P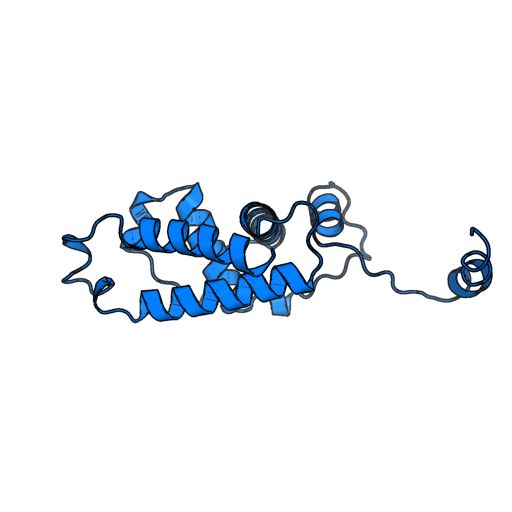rotein AF-A0A8B7E9U6-F1 (afdb_monomer)

Structure (mmCIF, N/CA/C/O backbone):
data_AF-A0A8B7E9U6-F1
#
_entry.id   AF-A0A8B7E9U6-F1
#
loop_
_atom_site.group_PDB
_atom_site.id
_atom_site.type_symbol
_atom_site.label_atom_id
_atom_site.label_alt_id
_atom_site.label_comp_id
_atom_site.label_asym_id
_atom_site.label_entity_id
_atom_site.label_seq_id
_atom_site.pdbx_PDB_ins_code
_atom_site.Cartn_x
_atom_site.Cartn_y
_atom_site.Cartn_z
_atom_site.occupancy
_atom_site.B_iso_or_equiv
_atom_site.auth_seq_id
_atom_site.auth_comp_id
_atom_site.auth_asym_id
_atom_site.auth_atom_id
_atom_site.pdbx_PDB_model_num
ATOM 1 N N . GLY A 1 1 ? 25.533 -24.083 -22.164 1.00 34.91 1 GLY A N 1
ATOM 2 C CA . GLY A 1 1 ? 25.028 -24.091 -23.546 1.00 34.91 1 GLY A CA 1
ATOM 3 C C . GLY A 1 1 ? 24.604 -22.688 -23.896 1.00 34.91 1 GLY A C 1
ATOM 4 O O . GLY A 1 1 ? 23.561 -22.260 -23.434 1.00 34.91 1 GLY A O 1
ATOM 5 N N . LEU A 1 2 ? 25.461 -21.957 -24.606 1.00 39.47 2 LEU A N 1
ATOM 6 C CA . LEU A 1 2 ? 25.256 -20.575 -25.045 1.00 39.47 2 LEU A CA 1
ATOM 7 C C . LEU A 1 2 ? 25.182 -20.596 -26.575 1.00 39.47 2 LEU A C 1
ATOM 9 O O . LEU A 1 2 ? 26.208 -20.478 -27.233 1.00 39.47 2 LEU A O 1
ATOM 13 N N . CYS A 1 3 ? 24.005 -20.844 -27.142 1.00 39.38 3 CYS A N 1
ATOM 14 C CA . CYS A 1 3 ? 23.744 -20.634 -28.568 1.00 39.38 3 CYS A CA 1
ATOM 15 C C . CYS A 1 3 ? 22.239 -20.771 -28.810 1.00 39.38 3 CYS A C 1
ATOM 17 O O . CYS A 1 3 ? 21.772 -21.886 -28.964 1.00 39.38 3 CYS A O 1
ATOM 19 N N . GLU A 1 4 ? 21.497 -19.657 -28.752 1.00 36.84 4 GLU A N 1
ATOM 20 C CA . GLU A 1 4 ? 20.192 -19.501 -29.439 1.00 36.84 4 GLU A CA 1
ATOM 21 C C . GLU A 1 4 ? 19.598 -18.078 -29.316 1.00 36.84 4 GLU A C 1
ATOM 23 O O . GLU A 1 4 ? 18.763 -17.693 -30.124 1.00 36.84 4 GLU A O 1
ATOM 28 N N . SER A 1 5 ? 20.069 -17.228 -28.392 1.00 44.69 5 SER A N 1
ATOM 29 C CA . SER A 1 5 ? 19.441 -15.906 -28.151 1.00 44.69 5 SER A CA 1
ATOM 30 C C . SER A 1 5 ? 19.902 -14.752 -29.077 1.00 44.69 5 SER A C 1
ATOM 32 O O . SER A 1 5 ? 19.332 -13.665 -29.058 1.00 44.69 5 SER A O 1
ATOM 34 N N . GLN A 1 6 ? 20.925 -14.937 -29.922 1.00 43.75 6 GLN A N 1
ATOM 35 C CA . GLN A 1 6 ? 21.556 -13.810 -30.643 1.00 43.75 6 GLN A CA 1
ATOM 36 C C . GLN A 1 6 ? 20.939 -13.431 -32.003 1.00 43.75 6 GLN A C 1
ATOM 38 O O . GLN A 1 6 ? 21.300 -12.386 -32.535 1.00 43.75 6 GLN A O 1
ATOM 43 N N . CYS A 1 7 ? 20.004 -14.204 -32.571 1.00 45.28 7 CYS A N 1
ATOM 44 C CA . CYS A 1 7 ? 19.454 -13.901 -33.908 1.00 45.28 7 CYS A CA 1
ATOM 45 C C . CYS A 1 7 ? 18.165 -13.059 -33.919 1.00 45.28 7 CYS A C 1
ATOM 47 O O . CYS A 1 7 ? 17.864 -12.440 -34.936 1.00 45.28 7 CYS A O 1
ATOM 49 N N . LEU A 1 8 ? 17.410 -12.981 -32.817 1.00 51.44 8 LEU A N 1
ATOM 50 C CA . LEU A 1 8 ? 16.160 -12.201 -32.772 1.00 51.44 8 LEU A CA 1
ATOM 51 C C . LEU A 1 8 ? 16.385 -10.680 -32.660 1.00 51.44 8 LEU A C 1
ATOM 53 O O . LEU A 1 8 ? 15.489 -9.904 -32.979 1.00 51.44 8 LEU A O 1
ATOM 57 N N . SER A 1 9 ? 17.575 -10.240 -32.241 1.00 62.50 9 SER A N 1
ATOM 58 C CA . SER A 1 9 ? 17.849 -8.845 -31.870 1.00 62.50 9 SER A CA 1
ATOM 59 C C . SER A 1 9 ? 17.992 -7.888 -33.057 1.00 62.50 9 SER A C 1
ATOM 61 O O . SER A 1 9 ? 17.586 -6.736 -32.962 1.00 62.50 9 SER A O 1
ATOM 63 N N . VAL A 1 10 ? 18.540 -8.330 -34.191 1.00 62.75 10 VAL A N 1
ATOM 64 C CA . VAL A 1 10 ? 18.891 -7.405 -35.283 1.00 62.75 10 VAL A CA 1
ATOM 65 C C . VAL A 1 10 ? 17.653 -6.930 -36.047 1.00 62.75 10 VAL A C 1
ATOM 67 O O . VAL A 1 10 ? 17.533 -5.742 -36.317 1.00 62.75 10 VAL A O 1
ATOM 70 N N . VAL A 1 11 ? 16.708 -7.826 -36.350 1.00 64.56 11 VAL A N 1
ATOM 71 C CA . VAL A 1 11 ? 15.467 -7.476 -37.072 1.00 64.56 11 VAL A CA 1
ATOM 72 C C . VAL A 1 11 ? 14.451 -6.804 -36.144 1.00 64.56 11 VAL A C 1
ATOM 74 O O . VAL A 1 11 ? 13.798 -5.845 -36.549 1.00 64.56 11 VAL A O 1
ATOM 77 N N . ALA A 1 12 ? 14.350 -7.247 -34.885 1.00 63.34 12 ALA A N 1
ATOM 78 C CA . ALA A 1 12 ? 13.453 -6.636 -33.902 1.00 63.34 12 ALA A CA 1
ATOM 79 C C . ALA A 1 12 ? 13.818 -5.172 -33.601 1.00 63.34 12 ALA A C 1
ATOM 81 O O . ALA A 1 12 ? 12.925 -4.355 -33.397 1.00 63.34 12 ALA A O 1
ATOM 82 N N . ASN A 1 13 ? 15.108 -4.824 -33.651 1.00 66.38 13 ASN A N 1
ATOM 83 C CA . ASN A 1 13 ? 15.583 -3.451 -33.456 1.00 66.38 13 ASN A CA 1
ATOM 84 C C . ASN A 1 13 ? 15.366 -2.537 -34.680 1.00 66.38 13 ASN A C 1
ATOM 86 O O . ASN A 1 13 ? 15.590 -1.333 -34.574 1.00 66.38 13 ASN A O 1
ATOM 90 N N . MET A 1 14 ? 14.949 -3.074 -35.837 1.00 78.12 14 MET A N 1
ATOM 91 C CA . MET A 1 14 ? 14.611 -2.278 -37.032 1.00 78.12 14 MET A CA 1
ATOM 92 C C . MET A 1 14 ? 13.132 -1.880 -37.098 1.00 78.12 14 MET A C 1
ATOM 94 O O . MET A 1 14 ? 12.762 -1.030 -37.907 1.00 78.12 14 MET A O 1
ATOM 98 N N . LEU A 1 15 ? 12.278 -2.500 -36.282 1.00 80.81 15 LEU A N 1
ATOM 99 C CA . LEU A 1 15 ? 10.846 -2.222 -36.230 1.00 80.81 15 LEU A CA 1
ATOM 100 C C . LEU A 1 15 ? 10.522 -1.381 -34.988 1.00 80.81 15 LEU A C 1
ATOM 102 O O . LEU A 1 15 ? 11.199 -1.523 -33.969 1.00 80.81 15 LEU A O 1
ATOM 106 N N . PRO A 1 16 ? 9.472 -0.538 -35.021 1.00 78.12 16 PRO A N 1
ATOM 107 C CA . PRO A 1 16 ? 8.951 0.079 -33.809 1.00 78.12 16 PRO A CA 1
ATOM 108 C C . PRO A 1 16 ? 8.607 -1.013 -32.792 1.00 78.12 16 PRO A C 1
ATOM 110 O O . PRO A 1 16 ? 7.743 -1.854 -33.044 1.00 78.12 16 PRO A O 1
ATOM 113 N N . CYS A 1 17 ? 9.298 -1.016 -31.656 1.00 71.31 17 CYS A N 1
ATOM 114 C CA . CYS A 1 17 ? 9.115 -2.002 -30.603 1.00 71.31 17 CYS A CA 1
ATOM 115 C C . CYS A 1 17 ? 8.708 -1.316 -29.296 1.00 71.31 17 CYS A C 1
ATOM 117 O O . CYS A 1 17 ? 9.088 -0.178 -29.016 1.00 71.31 17 CYS A O 1
ATOM 119 N N . VAL A 1 18 ? 7.899 -2.015 -28.503 1.00 76.25 18 VAL A N 1
ATOM 120 C CA . VAL A 1 18 ? 7.541 -1.600 -27.146 1.00 76.25 18 VAL A CA 1
ATOM 121 C C . VAL A 1 18 ? 8.274 -2.526 -26.191 1.00 76.25 18 VAL A C 1
ATOM 123 O O . VAL A 1 18 ? 8.077 -3.740 -26.233 1.00 76.25 18 VAL A O 1
ATOM 126 N N . THR A 1 19 ? 9.125 -1.961 -25.341 1.00 77.06 19 THR A N 1
ATOM 127 C CA . THR A 1 19 ? 9.827 -2.699 -24.291 1.00 77.06 19 THR A CA 1
ATOM 128 C C . THR A 1 19 ? 9.082 -2.545 -22.969 1.00 77.06 19 THR A C 1
ATOM 130 O O . THR A 1 19 ? 8.746 -1.442 -22.541 1.00 77.06 19 THR A O 1
ATOM 133 N N . CYS A 1 20 ? 8.794 -3.668 -22.312 1.00 83.31 20 CYS A N 1
ATOM 134 C CA . CYS A 1 20 ? 8.281 -3.656 -20.946 1.00 83.31 20 CYS A CA 1
ATOM 135 C C . CYS A 1 20 ? 9.452 -3.529 -19.969 1.00 83.31 20 CYS A C 1
ATOM 137 O O . CYS A 1 20 ? 10.473 -4.190 -20.144 1.00 83.31 20 CYS A O 1
ATOM 139 N N . ILE A 1 21 ? 9.279 -2.716 -18.931 1.00 86.56 21 ILE A N 1
ATOM 140 C CA . ILE A 1 21 ? 10.280 -2.491 -17.882 1.00 86.56 21 ILE A CA 1
ATOM 141 C C . ILE A 1 21 ? 9.720 -2.870 -16.512 1.00 86.56 21 ILE A C 1
ATOM 143 O O . ILE A 1 21 ? 8.497 -2.911 -16.330 1.00 86.56 21 ILE A O 1
ATOM 147 N N . SER A 1 22 ? 10.599 -3.194 -15.564 1.00 89.75 22 SER A N 1
ATOM 148 C CA . SER A 1 22 ? 10.194 -3.631 -14.226 1.00 89.75 22 SER A CA 1
ATOM 149 C C . SER A 1 22 ? 9.623 -2.468 -13.393 1.00 89.75 22 SER A C 1
ATOM 151 O O . SER A 1 22 ? 9.860 -1.296 -13.702 1.00 89.75 22 SER A O 1
ATOM 153 N N . PRO A 1 23 ? 8.875 -2.756 -12.315 1.00 90.38 23 PRO A N 1
ATOM 154 C CA . PRO A 1 23 ? 8.484 -1.750 -11.329 1.00 90.38 23 PRO A CA 1
ATOM 155 C C . PRO A 1 23 ? 9.659 -0.937 -10.766 1.00 90.38 23 PRO A C 1
ATOM 157 O O . PRO A 1 23 ? 9.530 0.278 -10.605 1.00 90.38 23 PRO A O 1
ATOM 160 N N . ASN A 1 24 ? 10.796 -1.588 -10.497 1.00 90.31 24 ASN A N 1
ATOM 161 C CA . ASN A 1 24 ? 12.005 -0.937 -9.989 1.00 90.31 24 ASN A CA 1
ATOM 162 C C . ASN A 1 24 ? 12.601 0.027 -11.021 1.00 90.31 24 ASN A C 1
ATOM 164 O O . ASN A 1 24 ? 12.920 1.166 -10.679 1.00 90.31 24 ASN A O 1
ATOM 168 N N . ASP A 1 25 ? 12.667 -0.385 -12.289 1.00 89.38 25 ASP A N 1
ATOM 169 C CA . ASP A 1 25 ? 13.137 0.477 -13.379 1.00 89.38 25 ASP A CA 1
ATOM 170 C C . ASP A 1 25 ? 12.230 1.700 -13.542 1.00 89.38 25 ASP A C 1
ATOM 172 O O . ASP A 1 25 ? 12.714 2.826 -13.654 1.00 89.38 25 ASP A O 1
ATOM 176 N N . VAL A 1 26 ? 10.903 1.509 -13.496 1.00 88.81 26 VAL A N 1
ATOM 177 C CA . VAL A 1 26 ? 9.944 2.625 -13.543 1.00 88.81 26 VAL A CA 1
ATOM 178 C C . VAL A 1 26 ? 10.155 3.574 -12.370 1.00 88.81 26 VAL A C 1
ATOM 180 O O . VAL A 1 26 ? 10.168 4.786 -12.577 1.00 88.81 26 VAL A O 1
ATOM 183 N N . LEU A 1 27 ? 10.337 3.061 -11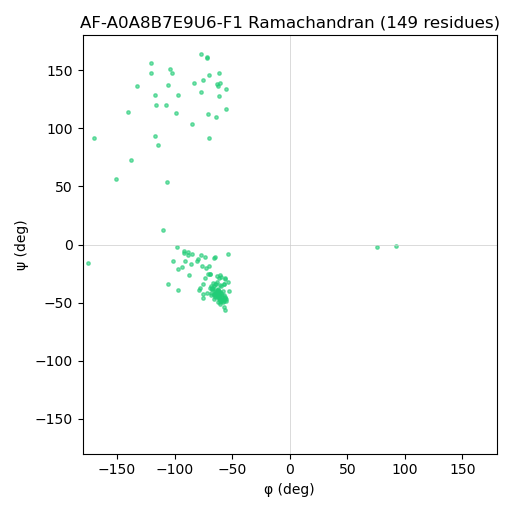.149 1.00 89.19 27 LEU A N 1
ATOM 184 C CA . LEU A 1 27 ? 10.602 3.911 -9.989 1.00 89.19 27 LEU A CA 1
ATOM 185 C C . LEU A 1 27 ? 11.900 4.712 -10.170 1.00 89.19 27 LEU A C 1
ATOM 187 O O . LEU A 1 27 ? 11.899 5.915 -9.908 1.00 89.19 27 LEU A O 1
ATOM 191 N N . GLY A 1 28 ? 12.966 4.079 -10.666 1.00 88.31 28 GLY A N 1
ATOM 192 C CA . GLY A 1 28 ? 14.231 4.748 -10.973 1.00 88.31 28 GLY A CA 1
ATOM 193 C C . GLY A 1 28 ? 14.065 5.874 -11.996 1.00 88.31 28 GLY A C 1
ATOM 194 O O . GLY A 1 28 ? 14.558 6.979 -11.782 1.00 88.31 28 GLY A O 1
ATOM 195 N N . LEU A 1 29 ? 13.294 5.639 -13.063 1.00 87.44 29 LEU A N 1
ATOM 196 C CA . LEU A 1 29 ? 12.991 6.653 -14.081 1.00 87.44 29 LEU A CA 1
ATOM 197 C C . LEU A 1 29 ? 12.122 7.799 -13.541 1.00 87.44 29 LEU A C 1
ATOM 199 O O . LEU A 1 29 ? 12.336 8.945 -13.915 1.00 87.44 29 LEU A O 1
ATOM 203 N N . LEU A 1 30 ? 11.163 7.514 -12.653 1.00 84.81 30 LEU A N 1
ATOM 204 C CA . LEU A 1 30 ? 10.322 8.534 -12.011 1.00 84.81 30 LEU A CA 1
ATOM 205 C C . LEU A 1 30 ? 11.085 9.391 -10.991 1.00 84.81 30 LEU A C 1
ATOM 207 O O . LEU A 1 30 ? 10.657 10.505 -10.689 1.00 84.81 30 LEU A O 1
ATOM 211 N N . GLN A 1 31 ? 12.163 8.856 -10.416 1.00 85.12 31 GLN A N 1
ATOM 212 C CA . GLN A 1 31 ? 13.050 9.569 -9.494 1.00 85.12 31 GLN A CA 1
ATOM 213 C C . GLN A 1 31 ? 14.164 10.327 -10.227 1.00 85.12 31 GLN A C 1
ATOM 215 O O . GLN A 1 31 ? 14.659 11.333 -9.716 1.00 85.12 31 GLN A O 1
ATOM 220 N N . GLY A 1 32 ? 14.545 9.869 -11.423 1.00 77.75 32 GLY A N 1
ATOM 221 C CA . GLY A 1 32 ? 15.397 10.612 -12.342 1.00 77.75 32 GLY A CA 1
ATOM 222 C C . GLY A 1 32 ? 14.714 11.904 -12.795 1.00 77.75 32 GLY A C 1
ATOM 223 O O . GLY A 1 32 ? 13.520 11.927 -13.077 1.00 77.75 32 GLY A O 1
ATOM 224 N N . GLN A 1 33 ? 15.466 13.006 -12.869 1.00 57.97 33 GLN A N 1
ATOM 225 C CA . GLN A 1 33 ? 14.921 14.310 -13.285 1.00 57.97 33 GLN A CA 1
ATOM 226 C C . GLN A 1 33 ? 14.451 14.342 -14.751 1.00 57.97 33 GLN A C 1
ATOM 228 O O . GLN A 1 33 ? 13.749 15.271 -15.144 1.00 57.97 33 GLN A O 1
ATOM 233 N N . GLU A 1 34 ? 14.780 13.322 -15.542 1.00 56.78 34 GLU A N 1
ATOM 234 C CA . GLU A 1 34 ? 14.311 13.152 -16.912 1.00 56.78 34 GLU A CA 1
ATOM 235 C C . GLU A 1 34 ? 13.478 11.877 -17.003 1.00 56.78 34 GLU A C 1
ATOM 237 O O . GLU A 1 34 ? 14.007 10.790 -17.216 1.00 56.78 34 GLU A O 1
ATOM 242 N N . ILE A 1 35 ? 12.159 12.007 -16.849 1.00 57.91 35 ILE A N 1
ATOM 243 C CA . ILE A 1 35 ? 11.234 10.953 -17.262 1.00 57.91 35 ILE A CA 1
ATOM 244 C C . ILE A 1 35 ? 11.260 10.977 -18.791 1.00 57.91 35 ILE A C 1
ATOM 246 O O . ILE A 1 35 ? 10.790 11.964 -19.371 1.00 57.91 35 ILE A O 1
ATOM 250 N N . PRO A 1 36 ? 11.784 9.946 -19.479 1.00 59.06 36 PRO A N 1
ATOM 251 C CA . PRO A 1 36 ? 11.670 9.898 -20.925 1.00 59.06 36 PRO A CA 1
ATOM 252 C C . PRO A 1 36 ? 10.185 10.011 -21.268 1.00 59.06 36 PRO A C 1
ATOM 254 O O . PRO A 1 36 ? 9.364 9.304 -20.679 1.00 59.06 36 PRO A O 1
ATOM 257 N N . SER A 1 37 ? 9.822 10.857 -22.235 1.00 57.00 37 SER A N 1
ATOM 258 C CA . SER A 1 37 ? 8.432 11.032 -22.708 1.00 57.00 37 SER A CA 1
ATOM 259 C C . SER A 1 37 ? 7.747 9.722 -23.141 1.00 57.00 37 SER A C 1
ATOM 261 O O . SER A 1 37 ? 6.550 9.694 -23.414 1.00 57.00 37 SER A O 1
ATOM 263 N N . MET A 1 38 ? 8.522 8.640 -23.201 1.00 57.47 38 MET A N 1
ATOM 264 C CA . MET A 1 38 ? 8.181 7.301 -23.637 1.00 57.47 38 MET A CA 1
ATOM 265 C C . MET A 1 38 ? 7.852 6.324 -22.492 1.00 57.47 38 MET A C 1
ATOM 267 O O . MET A 1 38 ? 7.496 5.183 -22.774 1.00 57.47 38 MET A O 1
ATOM 271 N N . VAL A 1 39 ? 7.941 6.722 -21.215 1.00 63.41 39 VAL A N 1
ATOM 272 C CA . VAL A 1 39 ? 7.507 5.861 -20.097 1.00 63.41 39 VAL A CA 1
ATOM 273 C C . VAL A 1 39 ? 6.007 6.027 -19.880 1.00 63.41 39 VAL A C 1
ATOM 275 O O . VAL A 1 39 ? 5.538 7.012 -19.307 1.00 63.41 39 VAL A O 1
ATOM 278 N N . TRP A 1 40 ? 5.243 5.036 -20.332 1.00 65.44 40 TRP A N 1
ATOM 279 C CA . TRP A 1 40 ? 3.794 4.995 -20.162 1.00 65.44 40 TRP A CA 1
ATOM 280 C C . TRP A 1 40 ? 3.447 4.091 -18.983 1.00 65.44 40 TRP A C 1
ATOM 282 O O . TRP A 1 40 ? 3.658 2.882 -19.027 1.00 65.44 40 TRP A O 1
ATOM 292 N N . PHE A 1 41 ? 2.905 4.690 -17.927 1.00 73.50 41 PHE A N 1
ATOM 293 C CA . PHE A 1 41 ? 2.278 3.961 -16.830 1.00 73.50 41 PHE A CA 1
ATOM 294 C C . PHE A 1 41 ? 0.753 4.029 -16.966 1.00 73.50 41 PHE A C 1
ATOM 296 O O . PHE A 1 41 ? 0.210 5.042 -17.421 1.00 73.50 41 PHE A O 1
ATOM 303 N N . ASP A 1 42 ? 0.058 2.977 -16.535 1.00 82.31 42 ASP A N 1
ATOM 304 C CA . ASP A 1 42 ? -1.403 2.944 -16.519 1.00 82.31 42 ASP A CA 1
ATOM 305 C C . ASP A 1 42 ? -1.963 3.888 -15.439 1.00 82.31 42 ASP A C 1
ATOM 307 O O . ASP A 1 42 ? -2.135 3.544 -14.267 1.00 82.31 42 ASP A O 1
ATOM 311 N N . LYS A 1 43 ? -2.244 5.130 -15.842 1.00 82.50 43 LYS A N 1
ATOM 312 C CA . LYS A 1 43 ? -2.798 6.163 -14.957 1.00 82.50 43 LYS A CA 1
ATOM 313 C C . LYS A 1 43 ? -4.159 5.777 -14.380 1.00 82.50 43 LYS A C 1
ATOM 315 O O . LYS A 1 43 ? -4.504 6.279 -13.313 1.00 82.50 43 LYS A O 1
ATOM 320 N N . GLU A 1 44 ? -4.926 4.932 -15.062 1.00 85.50 44 GLU A N 1
ATOM 321 C CA . GLU A 1 44 ? -6.234 4.497 -14.579 1.00 85.50 44 GLU A CA 1
ATOM 322 C C . GLU A 1 44 ? -6.079 3.419 -13.508 1.00 85.50 44 GLU A C 1
ATOM 324 O O . GLU A 1 44 ? -6.749 3.495 -12.479 1.00 85.50 44 GLU A O 1
ATOM 329 N N . GLU A 1 45 ? -5.122 2.499 -13.667 1.00 85.94 45 GLU A N 1
ATOM 330 C CA . GLU A 1 45 ? -4.750 1.545 -12.614 1.00 85.94 45 GLU A CA 1
ATOM 331 C C . GLU A 1 45 ? -4.329 2.269 -11.326 1.00 85.94 45 GLU A C 1
ATOM 333 O O . GLU A 1 45 ? -4.795 1.924 -10.240 1.00 85.94 45 GLU A O 1
ATOM 338 N N . HIS A 1 46 ? -3.532 3.340 -11.438 1.00 87.06 46 HIS A N 1
ATOM 339 C CA . HIS A 1 46 ? -3.110 4.142 -10.282 1.00 87.06 46 HIS A CA 1
ATOM 340 C C . HIS A 1 46 ? -4.271 4.793 -9.517 1.00 87.06 46 HIS A C 1
ATOM 342 O O . HIS A 1 46 ? -4.205 4.952 -8.294 1.00 87.06 46 HIS A O 1
ATOM 348 N N . LYS A 1 47 ? -5.326 5.196 -10.229 1.00 87.56 47 LYS A N 1
ATOM 349 C CA . LYS A 1 47 ? -6.499 5.852 -9.638 1.00 87.56 47 LYS A CA 1
ATOM 350 C C . LYS A 1 47 ? -7.458 4.864 -8.980 1.00 87.56 47 LYS A C 1
ATOM 352 O O . LYS A 1 47 ? -8.351 5.301 -8.254 1.00 87.56 47 LYS A O 1
ATOM 357 N N . LYS A 1 48 ? -7.306 3.555 -9.211 1.00 91.69 48 LYS A N 1
ATOM 358 C CA . LYS A 1 48 ? -8.194 2.551 -8.617 1.00 91.69 48 LYS A CA 1
ATOM 359 C C . LYS A 1 48 ? -8.134 2.608 -7.097 1.00 91.69 48 LYS A C 1
ATOM 361 O O . LYS A 1 48 ? -7.063 2.685 -6.489 1.00 91.69 48 LYS A O 1
ATOM 366 N N . SER A 1 49 ? -9.305 2.468 -6.482 1.00 93.44 49 SER A N 1
ATOM 367 C CA . SER A 1 49 ? -9.441 2.401 -5.027 1.00 93.44 49 SER A CA 1
ATOM 368 C C . SER A 1 49 ? -8.622 1.268 -4.420 1.00 93.44 49 SER A C 1
ATOM 370 O O . SER A 1 49 ? -8.054 1.444 -3.349 1.00 93.44 49 SER A O 1
ATOM 372 N N . THR A 1 50 ? -8.489 0.146 -5.133 1.00 94.12 50 THR A N 1
ATOM 373 C CA . THR A 1 50 ? -7.674 -1.002 -4.723 1.00 94.12 50 THR A CA 1
ATOM 374 C C . THR A 1 50 ? -6.228 -0.601 -4.434 1.00 94.12 50 THR A C 1
ATOM 376 O O . THR A 1 50 ? -5.699 -0.929 -3.377 1.00 94.12 50 THR A O 1
ATOM 379 N N . MET A 1 51 ? -5.597 0.154 -5.338 1.00 92.62 51 MET A N 1
ATOM 380 C CA . MET A 1 51 ? -4.215 0.605 -5.170 1.00 92.62 51 MET A CA 1
ATOM 381 C C . MET A 1 51 ? -4.116 1.741 -4.147 1.00 92.62 51 MET A C 1
ATOM 383 O O . MET A 1 51 ? -3.264 1.706 -3.258 1.00 92.62 51 MET A O 1
ATOM 387 N N . GLN A 1 52 ? -5.003 2.736 -4.242 1.00 94.88 52 GLN A N 1
ATOM 388 C CA . GLN A 1 52 ? -4.973 3.918 -3.376 1.00 94.88 52 GLN A CA 1
ATOM 389 C C . GLN A 1 52 ? -5.239 3.584 -1.907 1.00 94.88 52 GLN A C 1
ATOM 391 O O . GLN A 1 52 ? -4.546 4.119 -1.044 1.00 94.88 52 GLN A O 1
ATOM 396 N N . ARG A 1 53 ? -6.181 2.679 -1.610 1.00 96.00 53 ARG A N 1
ATOM 397 C CA . ARG A 1 53 ? -6.451 2.214 -0.243 1.00 96.00 53 ARG A CA 1
ATOM 398 C C . ARG A 1 53 ? -5.185 1.635 0.381 1.00 96.00 53 ARG A C 1
ATOM 400 O O . ARG A 1 53 ? -4.764 2.100 1.437 1.00 96.00 53 ARG A O 1
ATOM 407 N N . VAL A 1 54 ? -4.555 0.672 -0.293 1.00 96.25 54 VAL A N 1
ATOM 408 C CA . VAL A 1 54 ? -3.334 0.010 0.198 1.00 96.25 54 VAL A CA 1
ATOM 409 C C . VAL A 1 54 ? -2.221 1.027 0.427 1.00 96.25 54 VAL A C 1
ATOM 411 O O . VAL A 1 54 ? -1.639 1.063 1.509 1.00 96.25 54 VAL A O 1
ATOM 414 N N . CYS A 1 55 ? -1.974 1.912 -0.543 1.00 95.81 55 CYS A N 1
ATOM 415 C CA . CYS A 1 55 ? -0.927 2.923 -0.410 1.00 95.81 55 CYS A CA 1
ATOM 416 C C . CYS A 1 55 ? -1.189 3.880 0.764 1.00 95.81 55 CYS A C 1
ATOM 418 O O . CYS A 1 55 ? -0.252 4.218 1.478 1.00 95.81 55 CYS A O 1
ATOM 420 N N . GLN A 1 56 ? -2.437 4.309 0.992 1.00 95.44 56 GLN A N 1
ATOM 421 C CA . GLN A 1 56 ? -2.780 5.231 2.085 1.00 95.44 56 GLN A CA 1
ATOM 422 C C . GLN A 1 56 ? -2.619 4.594 3.459 1.00 95.44 56 GLN A C 1
ATOM 424 O O . GLN A 1 56 ? -2.038 5.212 4.351 1.00 95.44 56 GLN A O 1
ATOM 429 N N . TYR A 1 57 ? -3.068 3.349 3.619 1.00 96.06 57 TYR A N 1
ATOM 430 C CA . TYR A 1 57 ? -2.865 2.614 4.864 1.00 96.06 57 TYR A CA 1
ATOM 431 C C . TYR A 1 57 ? -1.378 2.414 5.167 1.00 96.06 57 TYR A C 1
ATOM 433 O O . TYR A 1 57 ? -0.946 2.712 6.277 1.00 96.06 57 TYR A O 1
ATOM 441 N N . LEU A 1 58 ? -0.583 1.987 4.182 1.00 96.25 58 LEU A N 1
ATOM 442 C CA . LEU A 1 58 ? 0.856 1.782 4.366 1.00 96.25 58 LEU A CA 1
ATOM 443 C C . LEU A 1 58 ? 1.614 3.101 4.592 1.00 96.25 58 LEU A C 1
ATOM 445 O O . LEU A 1 58 ? 2.502 3.158 5.437 1.00 96.25 58 LEU A O 1
ATOM 449 N N . GLN A 1 59 ? 1.230 4.191 3.919 1.00 95.12 59 GLN A N 1
ATOM 450 C CA . GLN A 1 59 ? 1.825 5.510 4.161 1.00 95.12 59 GLN A CA 1
ATOM 451 C C . GLN A 1 59 ? 1.560 6.002 5.588 1.00 95.12 59 GLN A C 1
ATOM 453 O O . GLN A 1 59 ? 2.448 6.567 6.231 1.00 95.12 59 GLN A O 1
ATOM 458 N N . LEU A 1 60 ? 0.332 5.831 6.083 1.00 94.44 60 LEU A N 1
ATOM 459 C CA . LEU A 1 60 ? -0.019 6.208 7.450 1.00 94.44 60 LEU A CA 1
ATOM 460 C C . LEU A 1 60 ? 0.683 5.319 8.472 1.00 94.44 60 LEU A C 1
ATOM 462 O O . LEU A 1 60 ? 1.139 5.838 9.486 1.00 94.44 60 LEU A O 1
ATOM 466 N N . TYR A 1 61 ? 0.817 4.025 8.184 1.00 95.25 61 TYR A N 1
ATOM 467 C CA . TYR A 1 61 ? 1.585 3.095 9.006 1.00 95.25 61 TYR A CA 1
ATOM 468 C C . TYR A 1 61 ? 3.051 3.541 9.144 1.00 95.25 61 TYR A C 1
ATOM 470 O O . TYR A 1 61 ? 3.580 3.537 10.248 1.00 95.25 61 TYR A O 1
ATOM 478 N N . ASP A 1 62 ? 3.665 4.041 8.067 1.00 92.19 62 ASP A N 1
ATOM 479 C CA . ASP A 1 62 ? 5.033 4.579 8.091 1.00 92.19 62 ASP A CA 1
ATOM 480 C C . ASP A 1 62 ? 5.173 5.932 8.807 1.00 92.19 62 ASP A C 1
ATOM 482 O O . ASP A 1 62 ? 6.167 6.194 9.482 1.00 92.19 62 ASP A O 1
ATOM 486 N N . THR A 1 63 ? 4.225 6.848 8.590 1.00 92.38 63 THR A N 1
ATOM 487 C CA . THR A 1 63 ? 4.426 8.273 8.923 1.00 92.38 63 THR A CA 1
ATOM 488 C C . THR A 1 63 ? 3.669 8.736 10.159 1.00 92.38 63 THR A C 1
ATOM 490 O O . THR A 1 63 ? 4.123 9.646 10.853 1.00 92.38 63 THR A O 1
ATOM 493 N N . LYS A 1 64 ? 2.475 8.187 10.402 1.00 90.44 64 LYS A N 1
ATOM 494 C CA . LYS A 1 64 ? 1.505 8.687 11.388 1.00 90.44 64 LYS A CA 1
ATOM 495 C C . LYS A 1 64 ? 0.644 7.551 11.934 1.00 90.44 64 LYS A C 1
ATOM 497 O O . LYS A 1 64 ? -0.585 7.613 11.887 1.00 90.44 64 LYS A O 1
ATOM 502 N N . GLU A 1 65 ? 1.293 6.537 12.492 1.00 87.62 65 GLU A N 1
ATOM 503 C CA . GLU A 1 65 ? 0.639 5.325 12.994 1.00 87.62 65 GLU A CA 1
ATOM 504 C C . GLU A 1 65 ? -0.497 5.623 14.000 1.00 87.62 65 GLU A C 1
ATOM 506 O O . GLU A 1 65 ? -1.535 4.964 14.011 1.00 87.62 65 GLU A O 1
ATOM 511 N N . SER A 1 6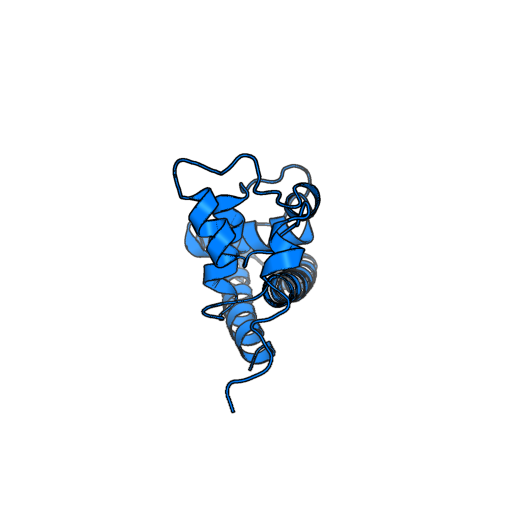6 ? -0.376 6.693 14.793 1.00 86.12 66 SER A N 1
ATOM 512 C CA . SER A 1 66 ? -1.414 7.115 15.744 1.00 86.12 66 SER A CA 1
ATOM 513 C C . SER A 1 66 ? -2.759 7.477 15.094 1.00 86.12 66 SER A C 1
ATOM 515 O O . SER A 1 66 ? -3.803 7.285 15.722 1.00 86.12 66 SER A O 1
ATOM 517 N N . LEU A 1 67 ? -2.757 7.959 13.844 1.00 89.94 67 LEU A N 1
ATOM 518 C CA . LEU A 1 67 ? -3.969 8.289 13.082 1.00 89.94 67 LEU A CA 1
ATOM 519 C C . LEU A 1 67 ? -4.623 7.056 12.452 1.00 89.94 67 LEU A C 1
ATOM 521 O O . LEU A 1 67 ? -5.776 7.112 12.027 1.00 89.94 67 LEU A O 1
ATOM 525 N N . LEU A 1 68 ? -3.907 5.934 12.399 1.00 91.38 68 LEU A N 1
ATOM 526 C CA . LEU A 1 68 ? -4.338 4.740 11.688 1.00 91.38 68 LEU A CA 1
ATOM 527 C C . LEU A 1 68 ? -5.600 4.122 12.308 1.00 91.38 68 LEU A C 1
ATOM 529 O O . LEU A 1 68 ? -6.468 3.644 11.584 1.00 91.38 68 LEU A O 1
ATOM 533 N N . ASN A 1 69 ? -5.760 4.202 13.635 1.00 87.06 69 ASN A N 1
ATOM 534 C CA . ASN A 1 69 ? -6.938 3.672 14.334 1.00 87.06 69 ASN A CA 1
ATOM 535 C C . ASN A 1 69 ? -8.250 4.312 13.852 1.00 87.06 69 ASN A C 1
ATOM 537 O O . ASN A 1 69 ? -9.240 3.610 13.635 1.00 87.06 69 ASN A O 1
ATOM 541 N N . THR A 1 70 ? -8.260 5.629 13.639 1.00 88.25 70 THR A N 1
ATOM 542 C CA . THR A 1 70 ? -9.453 6.377 13.211 1.00 88.25 70 THR A CA 1
ATOM 543 C C . THR A 1 70 ? -9.576 6.503 11.695 1.00 88.25 70 THR A C 1
ATOM 545 O O . THR A 1 70 ? -10.602 6.967 11.206 1.00 88.25 70 THR A O 1
ATOM 548 N N . PHE A 1 71 ? -8.559 6.082 10.942 1.00 91.88 71 PHE A N 1
ATOM 549 C CA . PHE A 1 71 ? -8.549 6.181 9.490 1.00 91.88 71 PHE A CA 1
ATOM 550 C C . PHE A 1 71 ? -9.420 5.107 8.824 1.00 91.88 71 PHE A C 1
ATOM 552 O O . PHE A 1 71 ? -9.282 3.914 9.104 1.00 91.88 71 PHE A O 1
ATOM 559 N N . THR A 1 72 ? -10.264 5.536 7.890 1.00 91.81 72 THR A N 1
ATOM 560 C CA . THR A 1 72 ? -11.022 4.680 6.970 1.00 91.81 72 THR A CA 1
ATOM 561 C C . THR A 1 72 ? -10.866 5.260 5.573 1.00 91.81 72 THR A C 1
ATOM 563 O O . THR A 1 72 ? -10.944 6.482 5.407 1.00 91.81 72 THR A O 1
ATOM 566 N N . TYR A 1 73 ? -10.634 4.409 4.575 1.00 93.88 73 TYR A N 1
ATOM 567 C CA . TYR A 1 73 ? -10.404 4.880 3.217 1.00 93.88 73 TYR A CA 1
ATOM 568 C C . TYR A 1 73 ? -11.621 5.619 2.647 1.00 93.88 73 TYR A C 1
ATOM 570 O O . TYR A 1 73 ? -12.763 5.172 2.762 1.00 93.88 73 TYR A O 1
ATOM 578 N N . ASN A 1 74 ? -11.359 6.743 1.977 1.00 89.75 74 ASN A N 1
ATOM 57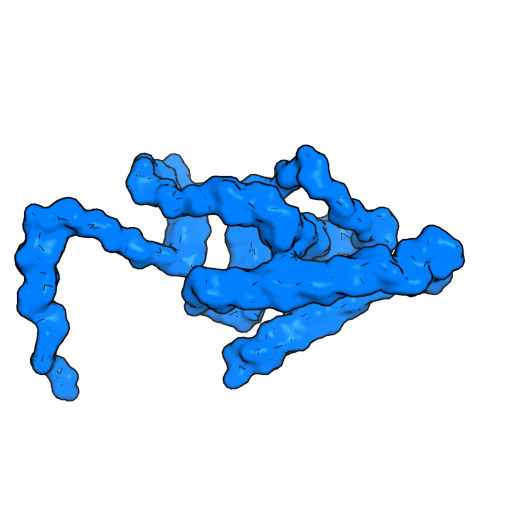9 C CA . ASN A 1 74 ? -12.364 7.513 1.257 1.00 89.75 74 ASN A CA 1
ATOM 580 C C . ASN A 1 74 ? -12.031 7.522 -0.250 1.00 89.75 74 ASN A C 1
ATOM 582 O O . ASN A 1 74 ? -10.973 8.025 -0.632 1.00 89.75 74 ASN A O 1
ATOM 586 N N . PRO A 1 75 ? -12.925 7.016 -1.122 1.00 84.44 75 PRO A N 1
ATOM 587 C CA . PRO A 1 75 ? -12.658 6.880 -2.553 1.00 84.44 75 PRO A CA 1
ATOM 588 C C . PRO A 1 75 ? -12.674 8.201 -3.332 1.00 84.44 75 PRO A C 1
ATOM 590 O O . PRO A 1 75 ? -12.297 8.215 -4.499 1.00 84.44 75 PRO A O 1
ATOM 593 N N . THR A 1 76 ? -13.128 9.307 -2.735 1.00 75.31 76 THR A N 1
ATOM 594 C CA . THR A 1 76 ? -13.379 10.548 -3.486 1.00 75.31 76 THR A CA 1
ATOM 595 C C . THR A 1 76 ? -12.110 11.233 -3.991 1.00 75.31 76 THR A C 1
ATOM 597 O O . THR A 1 76 ? -12.193 11.952 -4.982 1.00 75.31 76 THR A O 1
ATOM 600 N N . HIS A 1 77 ? -10.953 11.031 -3.348 1.00 62.78 77 HIS A N 1
ATOM 601 C CA . HIS A 1 77 ? -9.709 11.715 -3.713 1.00 62.78 77 HIS A CA 1
ATOM 602 C C . HIS A 1 77 ? -8.500 10.763 -3.618 1.00 62.78 77 HIS A C 1
ATOM 604 O O . HIS A 1 77 ? -8.145 10.345 -2.510 1.00 62.78 77 HIS A O 1
ATOM 610 N N . PRO A 1 78 ? -7.833 10.417 -4.740 1.00 65.38 78 PRO A N 1
ATOM 611 C CA . PRO A 1 78 ? -6.543 9.736 -4.685 1.00 65.38 78 PRO A CA 1
ATOM 612 C C . PRO A 1 78 ? -5.522 10.676 -4.034 1.00 65.38 78 PRO A C 1
ATOM 614 O O . PRO A 1 78 ? -5.167 11.712 -4.590 1.00 65.38 78 PRO A O 1
ATOM 617 N N . ALA A 1 79 ? -5.098 10.340 -2.817 1.00 79.19 79 ALA A N 1
ATOM 618 C CA . ALA A 1 79 ? -4.250 11.208 -2.005 1.00 79.19 79 ALA A CA 1
ATOM 619 C C . ALA A 1 79 ? -2.750 11.051 -2.303 1.00 79.19 79 ALA A C 1
ATOM 621 O O . ALA A 1 79 ? -1.958 11.909 -1.915 1.00 79.19 79 ALA A O 1
ATOM 622 N N . ILE A 1 80 ? -2.346 9.961 -2.966 1.00 88.00 80 ILE A N 1
ATOM 623 C CA . ILE A 1 80 ? -0.937 9.594 -3.136 1.00 88.00 80 ILE A CA 1
ATOM 624 C C . ILE A 1 80 ? -0.575 9.617 -4.614 1.00 88.00 80 ILE A C 1
ATOM 626 O O . ILE A 1 80 ? -1.255 8.999 -5.430 1.00 88.00 80 ILE A O 1
ATOM 630 N N . ASN A 1 81 ? 0.512 10.323 -4.941 1.00 89.50 81 ASN A N 1
ATOM 631 C CA . ASN A 1 81 ? 1.060 10.372 -6.293 1.00 89.50 81 ASN A CA 1
ATOM 632 C C . ASN A 1 81 ? 1.728 9.041 -6.687 1.00 89.50 81 ASN A C 1
ATOM 634 O O . ASN A 1 81 ? 2.117 8.243 -5.836 1.00 89.50 81 ASN A O 1
ATOM 638 N N . LEU A 1 82 ? 1.903 8.822 -7.990 1.00 88.19 82 LEU A N 1
ATOM 639 C CA . LEU A 1 82 ? 2.427 7.566 -8.530 1.00 88.19 82 LEU A CA 1
ATOM 640 C C . LEU A 1 82 ? 3.797 7.175 -7.959 1.00 88.19 82 LEU A C 1
ATOM 642 O O . LEU A 1 82 ? 3.979 6.023 -7.568 1.00 88.19 82 LEU A O 1
ATOM 646 N N . THR A 1 83 ? 4.741 8.115 -7.889 1.00 89.94 83 THR A N 1
ATOM 647 C CA . THR A 1 83 ? 6.102 7.852 -7.398 1.00 89.94 83 THR A CA 1
ATOM 648 C C . THR A 1 83 ? 6.075 7.376 -5.949 1.00 89.94 83 THR A C 1
ATOM 650 O O . THR A 1 83 ? 6.704 6.376 -5.611 1.00 89.94 83 THR A O 1
ATOM 653 N N . SER A 1 84 ? 5.298 8.047 -5.096 1.00 92.31 84 SER A N 1
ATOM 654 C CA . SER A 1 84 ? 5.102 7.656 -3.702 1.00 92.31 84 SER A CA 1
ATOM 655 C C . SER A 1 84 ? 4.387 6.310 -3.586 1.00 92.31 84 SER A C 1
ATOM 657 O O . SER A 1 84 ? 4.818 5.475 -2.798 1.00 92.31 84 SER A O 1
ATOM 659 N N . SER A 1 85 ? 3.348 6.057 -4.390 1.00 93.38 85 SER A N 1
ATOM 660 C CA . SER A 1 85 ? 2.660 4.762 -4.403 1.00 93.38 85 SER A CA 1
ATOM 661 C C . SER A 1 85 ? 3.599 3.616 -4.772 1.00 93.38 85 SER A C 1
ATOM 663 O O . SER A 1 85 ? 3.635 2.619 -4.061 1.00 93.38 85 SER A O 1
ATOM 665 N N . LEU A 1 86 ? 4.381 3.749 -5.849 1.00 92.62 86 LEU A N 1
ATOM 666 C CA . LEU A 1 86 ? 5.330 2.709 -6.255 1.00 92.62 86 LEU A CA 1
ATOM 667 C C . LEU A 1 86 ? 6.418 2.497 -5.206 1.00 92.62 86 LEU A C 1
ATOM 669 O O . LEU A 1 86 ? 6.720 1.355 -4.885 1.00 92.62 86 LEU A O 1
ATOM 673 N N . ASN A 1 87 ? 6.953 3.571 -4.622 1.00 93.50 87 ASN A N 1
ATOM 674 C CA . ASN A 1 87 ? 7.948 3.461 -3.558 1.00 93.50 87 ASN A CA 1
ATOM 675 C C . ASN A 1 87 ? 7.408 2.674 -2.349 1.00 93.50 87 ASN A C 1
ATOM 677 O O . ASN A 1 87 ? 8.050 1.730 -1.896 1.00 93.50 87 ASN A O 1
ATOM 681 N N . ILE A 1 88 ? 6.194 2.999 -1.890 1.00 95.06 88 ILE A N 1
ATOM 682 C CA . ILE A 1 88 ? 5.522 2.290 -0.790 1.00 95.06 88 ILE A CA 1
ATOM 683 C C . ILE A 1 88 ? 5.314 0.813 -1.145 1.00 95.06 88 ILE A C 1
ATOM 685 O O . ILE A 1 88 ? 5.652 -0.068 -0.359 1.00 95.06 88 ILE A O 1
ATOM 689 N N . LEU A 1 89 ? 4.770 0.523 -2.32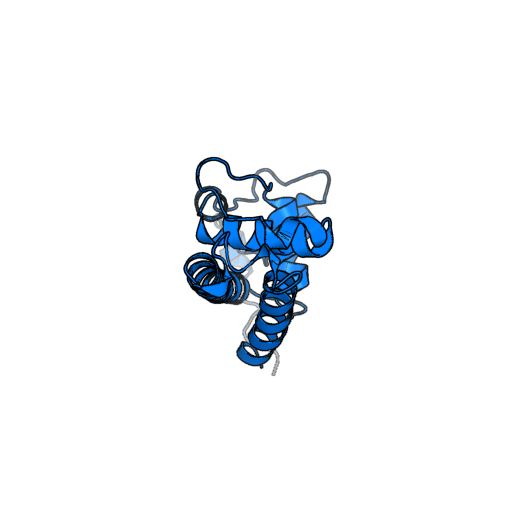7 1.00 94.12 89 LEU A N 1
ATOM 690 C CA . LEU A 1 89 ? 4.478 -0.851 -2.736 1.00 94.12 89 LEU A CA 1
ATOM 691 C C . LEU A 1 89 ? 5.747 -1.698 -2.839 1.00 94.12 89 LEU A C 1
ATOM 693 O O . LEU A 1 89 ? 5.760 -2.823 -2.350 1.00 94.12 89 LEU A O 1
ATOM 697 N N . LEU A 1 90 ? 6.816 -1.156 -3.425 1.00 93.19 90 LEU A N 1
ATOM 698 C CA . LEU A 1 90 ? 8.089 -1.862 -3.565 1.00 93.19 90 LEU A CA 1
ATOM 699 C C . LEU A 1 90 ? 8.777 -2.070 -2.218 1.00 93.19 90 LEU A C 1
ATOM 701 O O . LEU A 1 90 ? 9.319 -3.142 -1.975 1.00 93.19 90 LEU A O 1
ATOM 705 N N . LYS A 1 91 ? 8.663 -1.105 -1.300 1.00 92.75 91 LYS A N 1
ATOM 706 C CA . LYS A 1 91 ? 9.142 -1.255 0.077 1.00 92.75 91 LYS A CA 1
ATOM 707 C C . LYS A 1 91 ? 8.449 -2.405 0.819 1.00 92.75 91 LYS A C 1
ATOM 709 O O . LYS A 1 91 ? 9.108 -3.116 1.571 1.00 92.75 91 LYS A O 1
ATOM 714 N N . TYR A 1 92 ? 7.137 -2.572 0.641 1.00 92.62 92 TYR A N 1
ATOM 715 C CA . TYR A 1 92 ? 6.332 -3.488 1.462 1.00 92.62 92 TYR A CA 1
ATOM 716 C C . TYR A 1 92 ? 5.983 -4.826 0.818 1.00 92.62 92 TYR A C 1
ATOM 718 O O . TYR A 1 92 ? 5.574 -5.738 1.531 1.00 92.62 92 TYR A O 1
ATOM 726 N N . CYS A 1 93 ? 6.151 -4.983 -0.496 1.00 88.62 93 CYS A N 1
ATOM 727 C CA . CYS A 1 93 ? 5.840 -6.246 -1.168 1.00 88.62 93 CYS A CA 1
ATOM 728 C C . CYS A 1 93 ? 6.742 -7.418 -0.739 1.00 88.62 93 CYS A C 1
ATOM 730 O O . CYS A 1 93 ? 6.446 -8.558 -1.084 1.00 88.62 93 CYS A O 1
ATOM 732 N N . GLY A 1 94 ? 7.827 -7.153 0.002 1.00 81.25 94 GLY A N 1
ATOM 733 C CA . GLY A 1 94 ? 8.705 -8.173 0.582 1.00 81.25 94 GLY A CA 1
ATOM 734 C C . GLY A 1 94 ? 9.660 -8.844 -0.410 1.00 81.25 94 GLY A C 1
ATOM 735 O O . GLY A 1 94 ? 10.484 -9.656 -0.003 1.00 81.25 94 GLY A O 1
ATOM 736 N N . MET A 1 95 ? 9.583 -8.494 -1.696 1.00 83.94 95 MET A N 1
ATOM 737 C CA . MET A 1 95 ? 10.443 -9.012 -2.759 1.00 83.94 95 MET A CA 1
ATOM 738 C C . MET A 1 95 ? 11.470 -7.961 -3.180 1.00 83.94 95 MET A C 1
ATOM 740 O O . MET A 1 95 ? 11.134 -6.791 -3.344 1.00 83.94 95 MET A O 1
ATOM 744 N N . GLN A 1 96 ? 12.723 -8.380 -3.377 1.00 82.31 96 GLN A N 1
ATOM 745 C CA . GLN A 1 96 ? 13.812 -7.473 -3.760 1.00 82.31 96 GLN A CA 1
ATOM 746 C C . GLN A 1 96 ? 13.648 -6.928 -5.190 1.00 82.31 96 GLN A C 1
ATOM 748 O O . GLN A 1 96 ? 13.944 -5.760 -5.435 1.00 82.31 96 GLN A O 1
ATOM 753 N N . ASP A 1 97 ? 13.168 -7.756 -6.122 1.00 87.00 97 ASP A N 1
ATOM 754 C CA . ASP A 1 97 ? 12.955 -7.364 -7.519 1.00 87.00 97 ASP A CA 1
ATOM 755 C C . ASP A 1 97 ? 11.631 -7.915 -8.074 1.00 87.00 97 ASP A C 1
ATOM 757 O O . ASP A 1 97 ? 11.622 -8.888 -8.830 1.00 87.00 97 ASP A O 1
ATOM 761 N N . PRO A 1 98 ? 10.483 -7.359 -7.641 1.00 89.88 98 PRO A N 1
ATOM 762 C CA . PRO A 1 98 ? 9.184 -7.889 -8.015 1.00 89.88 98 PRO A CA 1
ATOM 763 C C . PRO A 1 98 ? 8.832 -7.533 -9.460 1.00 89.88 98 PRO A C 1
ATOM 765 O O . PRO A 1 98 ? 8.997 -6.401 -9.915 1.00 89.88 98 PRO A O 1
ATOM 768 N N . CYS A 1 99 ? 8.206 -8.463 -10.169 1.00 91.12 99 CYS A N 1
ATOM 769 C CA . CYS A 1 99 ? 7.525 -8.177 -11.421 1.00 91.12 99 CYS A CA 1
ATOM 770 C C . CYS A 1 99 ? 6.162 -7.495 -11.180 1.00 91.12 99 CYS A C 1
ATOM 772 O O . CYS A 1 99 ? 5.560 -7.562 -10.106 1.00 91.12 99 CYS A O 1
ATOM 774 N N . TRP A 1 100 ? 5.587 -6.886 -12.223 1.00 90.38 100 TRP A N 1
ATOM 775 C CA . TRP A 1 100 ? 4.275 -6.224 -12.126 1.00 90.38 100 TRP A CA 1
ATOM 776 C C . TRP A 1 100 ? 3.143 -7.133 -11.635 1.00 90.38 100 TRP A C 1
ATOM 778 O O . TRP A 1 100 ? 2.181 -6.656 -11.037 1.00 90.38 100 TRP A O 1
ATOM 788 N N . ARG A 1 101 ? 3.226 -8.439 -11.905 1.00 90.50 101 ARG A N 1
ATOM 789 C CA . ARG A 1 101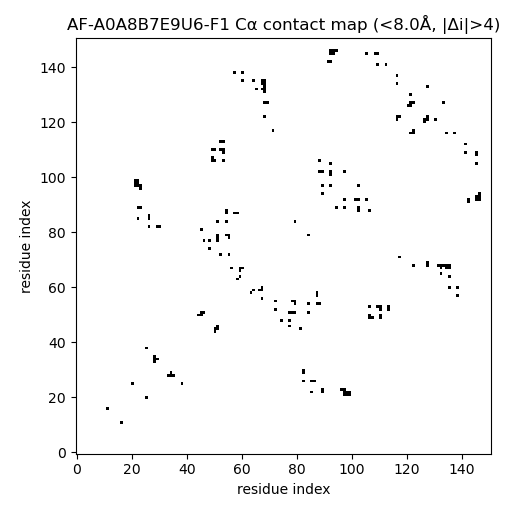 ? 2.229 -9.411 -11.441 1.00 90.50 101 ARG A CA 1
ATOM 790 C C . ARG A 1 101 ? 2.275 -9.572 -9.922 1.00 90.50 101 ARG A C 1
ATOM 792 O O . ARG A 1 101 ? 1.220 -9.604 -9.304 1.00 90.50 101 ARG A O 1
ATOM 799 N N . GLU A 1 102 ? 3.464 -9.630 -9.339 1.00 91.75 102 GLU A N 1
ATOM 800 C CA . GLU A 1 102 ? 3.662 -9.744 -7.891 1.00 91.75 102 GLU A CA 1
ATOM 801 C C . GLU A 1 102 ? 3.161 -8.500 -7.162 1.00 91.75 102 GLU A C 1
ATOM 803 O O . GLU A 1 102 ? 2.380 -8.615 -6.220 1.00 91.75 102 GLU A O 1
ATOM 808 N N . VAL A 1 103 ? 3.484 -7.309 -7.678 1.00 92.50 103 VAL A N 1
ATOM 809 C CA . VAL A 1 103 ? 2.954 -6.047 -7.140 1.00 92.50 103 VAL A CA 1
ATOM 810 C C . VAL A 1 103 ? 1.420 -6.029 -7.185 1.00 92.50 103 VAL A C 1
ATOM 812 O O . VAL A 1 103 ? 0.776 -5.674 -6.198 1.00 92.50 103 VAL A O 1
ATOM 815 N N . ARG A 1 104 ? 0.804 -6.453 -8.299 1.00 92.00 104 ARG A N 1
ATOM 816 C CA . ARG A 1 104 ? -0.665 -6.522 -8.411 1.00 92.00 104 ARG A CA 1
ATOM 817 C C . ARG A 1 104 ? -1.287 -7.531 -7.451 1.00 92.00 104 ARG A C 1
ATOM 819 O O . ARG A 1 104 ? -2.309 -7.222 -6.841 1.00 92.00 104 ARG A O 1
ATOM 826 N N . ASN A 1 105 ? -0.688 -8.708 -7.306 1.00 92.75 105 ASN A N 1
ATOM 827 C CA . ASN A 1 105 ? -1.177 -9.722 -6.378 1.00 92.75 105 ASN A CA 1
ATOM 828 C C . ASN A 1 105 ? -1.100 -9.211 -4.932 1.00 92.75 105 ASN A C 1
ATOM 830 O O . ASN A 1 105 ? -2.060 -9.374 -4.179 1.00 92.75 105 ASN A O 1
ATOM 834 N N . PHE A 1 106 ? -0.013 -8.518 -4.571 1.00 94.31 106 PHE A N 1
ATOM 835 C CA . PHE A 1 106 ? 0.155 -7.905 -3.256 1.00 94.31 106 PHE A CA 1
ATOM 836 C C . PHE A 1 106 ? -0.946 -6.877 -2.995 1.00 94.31 106 PHE A C 1
ATOM 838 O O . PHE A 1 106 ? -1.650 -6.974 -1.992 1.00 94.31 106 PHE A O 1
ATOM 845 N N . ILE A 1 107 ? -1.160 -5.949 -3.935 1.00 94.94 107 ILE A N 1
ATOM 846 C CA . ILE A 1 107 ? -2.226 -4.942 -3.848 1.00 94.94 107 ILE A CA 1
ATOM 847 C C . ILE A 1 107 ? -3.590 -5.612 -3.659 1.00 94.94 107 ILE A C 1
ATOM 849 O O . ILE A 1 107 ? -4.369 -5.190 -2.808 1.00 94.94 107 ILE A O 1
ATOM 853 N N . HIS A 1 108 ? -3.893 -6.648 -4.443 1.00 94.44 108 HIS A N 1
ATOM 854 C CA . HIS A 1 108 ? -5.193 -7.310 -4.396 1.00 94.44 108 HIS A CA 1
ATOM 855 C C . HIS A 1 108 ? -5.434 -8.029 -3.062 1.00 94.44 108 HIS A C 1
ATOM 857 O O . HIS A 1 108 ? -6.489 -7.841 -2.447 1.00 94.44 108 HIS A O 1
ATOM 863 N N . PHE A 1 109 ? -4.446 -8.797 -2.594 1.00 95.06 109 PHE A N 1
ATOM 864 C CA . PHE A 1 109 ? -4.478 -9.456 -1.289 1.00 95.06 109 PHE A CA 1
ATOM 865 C C . PHE A 1 109 ? -4.694 -8.432 -0.173 1.00 95.06 109 PHE A C 1
ATOM 867 O O . PHE A 1 109 ? -5.677 -8.506 0.566 1.00 95.06 109 PHE A O 1
ATOM 874 N N . PHE A 1 110 ? -3.824 -7.425 -0.105 1.00 95.75 110 PHE A N 1
ATOM 875 C CA . PHE A 1 110 ? -3.816 -6.458 0.986 1.00 95.75 110 PHE A CA 1
ATOM 876 C C . PHE A 1 110 ? -5.094 -5.612 0.999 1.00 95.75 110 PHE A C 1
ATOM 878 O O . PHE A 1 110 ? -5.691 -5.389 2.049 1.00 95.75 110 PHE A O 1
ATOM 885 N N . ASN A 1 111 ? -5.575 -5.186 -0.174 1.00 96.62 111 ASN A N 1
ATOM 886 C CA . ASN A 1 111 ? -6.823 -4.437 -0.291 1.00 96.62 111 ASN A CA 1
ATOM 887 C C . ASN A 1 111 ? -8.032 -5.238 0.206 1.00 96.62 111 ASN A C 1
ATOM 889 O O . ASN A 1 111 ? -8.892 -4.665 0.868 1.00 96.62 111 ASN A O 1
ATOM 893 N N . THR A 1 112 ? -8.111 -6.531 -0.118 1.00 96.12 112 THR A N 1
ATOM 894 C CA . THR A 1 112 ? -9.219 -7.393 0.327 1.00 96.12 112 THR A CA 1
ATOM 895 C C . THR A 1 112 ? -9.259 -7.459 1.850 1.00 96.12 112 THR A C 1
ATOM 897 O O . THR A 1 112 ? -10.286 -7.183 2.459 1.00 96.12 112 THR A O 1
ATOM 900 N N . GLN A 1 113 ? -8.103 -7.685 2.472 1.00 96.25 113 GLN A N 1
ATOM 901 C CA . GLN A 1 113 ? -7.986 -7.751 3.927 1.00 96.25 113 GLN A CA 1
ATOM 902 C C . GLN A 1 113 ? -8.286 -6.406 4.611 1.00 96.25 113 GLN A C 1
ATOM 904 O O . GLN A 1 113 ? -8.890 -6.366 5.682 1.00 96.25 113 GLN A O 1
ATOM 909 N N . LEU A 1 114 ? -7.912 -5.283 3.987 1.00 96.00 114 LEU A N 1
ATOM 910 C CA . LEU A 1 114 ? -8.265 -3.954 4.489 1.00 96.00 114 LEU A CA 1
ATOM 911 C C . LEU A 1 114 ? -9.768 -3.674 4.392 1.00 96.00 114 LEU A C 1
ATOM 913 O O . LEU A 1 114 ? -10.313 -3.082 5.317 1.00 96.00 114 LEU A O 1
ATOM 917 N N . ILE A 1 115 ? -10.444 -4.109 3.323 1.00 96.06 115 ILE A N 1
ATOM 918 C CA . ILE A 1 115 ? -11.909 -4.000 3.212 1.00 96.06 115 ILE A CA 1
ATOM 919 C C . ILE A 1 115 ? -12.579 -4.764 4.357 1.00 96.06 115 ILE A C 1
ATOM 921 O O . ILE A 1 115 ? -13.445 -4.211 5.035 1.00 96.06 115 ILE A O 1
ATOM 925 N N . ASP A 1 116 ? -12.143 -5.999 4.607 1.00 95.19 116 ASP A N 1
ATOM 926 C CA . ASP A 1 116 ? -12.688 -6.825 5.687 1.00 95.19 116 ASP A CA 1
ATOM 927 C C . ASP A 1 116 ? -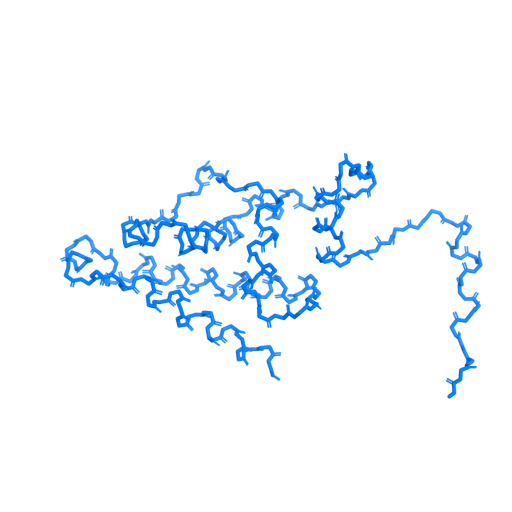12.433 -6.180 7.062 1.00 95.19 116 ASP A C 1
ATOM 929 O O . ASP A 1 116 ? -13.307 -6.164 7.930 1.00 95.19 116 ASP A O 1
ATOM 933 N N . CYS A 1 117 ? -11.260 -5.567 7.251 1.00 94.06 117 CYS A N 1
ATOM 934 C CA . CYS A 1 117 ? -10.926 -4.805 8.454 1.00 94.06 117 CYS A CA 1
ATOM 935 C C . CYS A 1 117 ? -11.818 -3.560 8.628 1.00 94.06 117 CYS A C 1
ATOM 937 O O . CYS A 1 117 ? -12.326 -3.315 9.725 1.00 94.06 117 CYS A O 1
ATOM 939 N N . GLU A 1 118 ? -12.052 -2.787 7.561 1.00 93.06 118 GLU A N 1
ATOM 940 C CA . GLU A 1 118 ? -12.939 -1.612 7.561 1.00 93.06 118 GLU A CA 1
ATOM 941 C C . GLU A 1 118 ? -14.384 -1.976 7.939 1.00 93.06 118 GLU A C 1
ATOM 943 O O . GLU A 1 118 ? -15.051 -1.198 8.621 1.00 93.06 118 GLU A O 1
ATOM 948 N N . GLN A 1 119 ? -14.855 -3.157 7.529 1.00 92.31 119 GLN A N 1
ATOM 949 C CA . GLN A 1 119 ? -16.211 -3.656 7.792 1.00 92.31 119 GLN A CA 1
ATOM 950 C C . GLN A 1 119 ? -16.336 -4.432 9.1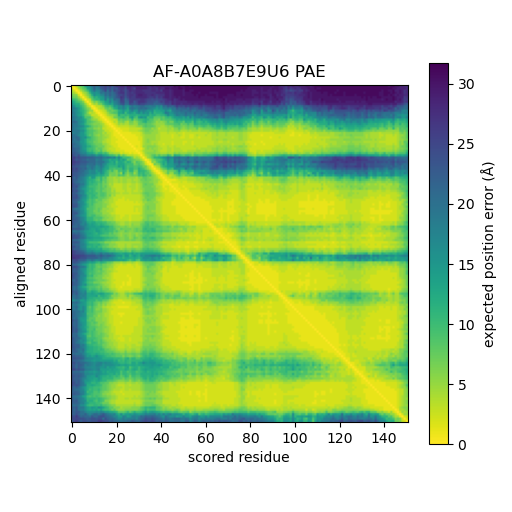13 1.00 92.31 119 GLN A C 1
ATOM 952 O O . GLN A 1 119 ? -17.438 -4.798 9.524 1.00 92.31 119 GLN A O 1
ATOM 957 N N . SER A 1 120 ? -15.218 -4.679 9.795 1.00 91.31 120 SER A N 1
ATOM 958 C CA . SER A 1 120 ? -15.184 -5.448 11.032 1.00 91.31 120 SER A CA 1
ATOM 959 C C . SER A 1 120 ? -15.823 -4.706 12.210 1.00 91.31 120 SER A C 1
ATOM 961 O O . SER A 1 120 ? -15.655 -3.498 12.391 1.00 91.31 120 SER A O 1
ATOM 963 N N . VAL A 1 121 ? -16.467 -5.462 13.106 1.00 89.44 121 VAL A N 1
ATOM 964 C CA . VAL A 1 121 ? -17.024 -4.957 14.375 1.00 89.44 121 VAL A CA 1
ATOM 965 C C . VAL A 1 121 ? -15.975 -4.270 15.257 1.00 89.44 121 VAL A C 1
ATOM 967 O O . VAL A 1 121 ? -16.301 -3.336 15.994 1.00 89.44 121 VAL A O 1
ATOM 970 N N . TYR A 1 122 ? -14.707 -4.678 15.139 1.00 86.56 122 TYR A N 1
ATOM 971 C CA . TYR A 1 122 ? -13.581 -4.105 15.881 1.00 86.56 122 TYR A CA 1
ATOM 972 C C . TYR A 1 122 ? -13.212 -2.684 15.431 1.00 86.56 122 TYR A C 1
ATOM 974 O O . TYR A 1 122 ? -12.585 -1.945 16.189 1.00 86.56 122 TYR A O 1
ATOM 982 N N . THR A 1 123 ? -13.641 -2.282 14.231 1.00 85.81 123 THR A N 1
ATOM 983 C CA . THR A 1 123 ? -13.398 -0.946 13.665 1.00 85.81 123 THR A CA 1
ATOM 984 C C . THR A 1 123 ? -14.526 0.044 13.990 1.00 85.81 123 THR A C 1
ATOM 986 O O . THR A 1 123 ? -14.406 1.240 13.721 1.00 85.81 123 THR A O 1
ATOM 989 N N . SER A 1 124 ? -15.611 -0.417 14.621 1.00 85.38 124 SER A N 1
ATOM 990 C CA . SER A 1 124 ? -16.707 0.454 15.058 1.00 85.38 124 SER A CA 1
ATOM 991 C C . SER A 1 124 ? -16.246 1.505 16.079 1.00 85.38 124 SER A C 1
ATOM 993 O O . SER A 1 124 ? -15.361 1.257 16.901 1.00 85.38 124 SER A O 1
ATOM 995 N N . ILE A 1 125 ? -16.877 2.686 16.056 1.00 81.12 125 ILE A N 1
ATOM 996 C CA . ILE A 1 125 ? -16.528 3.832 16.922 1.00 81.12 125 ILE A CA 1
ATOM 997 C C . ILE A 1 125 ? -16.593 3.455 18.413 1.00 81.12 125 ILE A C 1
ATOM 999 O O . ILE A 1 125 ? -15.783 3.918 19.219 1.00 81.12 125 ILE A O 1
ATOM 1003 N N . ASP A 1 126 ? -17.520 2.570 18.780 1.00 82.50 126 ASP A N 1
ATOM 1004 C CA . ASP A 1 126 ? -17.705 2.130 20.160 1.00 82.50 126 ASP A CA 1
ATOM 1005 C C . ASP A 1 126 ? -16.611 1.186 20.654 1.00 82.50 126 ASP A C 1
ATOM 1007 O O . ASP A 1 126 ? -16.306 1.187 21.847 1.00 82.50 126 ASP A O 1
ATOM 1011 N N . VAL A 1 127 ? -15.998 0.412 19.757 1.00 82.19 127 VAL A N 1
ATOM 1012 C CA . VAL A 1 127 ? -14.988 -0.595 20.104 1.00 82.19 127 VAL A CA 1
ATOM 1013 C C . VAL A 1 127 ? -13.571 -0.045 19.927 1.00 82.19 127 VAL A C 1
ATOM 1015 O O . VAL A 1 127 ? -12.714 -0.260 20.787 1.00 82.19 127 VAL A O 1
ATOM 1018 N N . ILE A 1 128 ? -13.326 0.744 18.875 1.00 84.50 128 ILE A N 1
ATOM 1019 C CA . ILE A 1 128 ? -11.990 1.255 18.525 1.00 84.50 128 ILE A CA 1
ATOM 1020 C C . ILE A 1 128 ? -11.369 2.111 19.640 1.00 84.50 128 ILE A C 1
ATOM 1022 O O . ILE A 1 128 ? -10.149 2.142 19.801 1.00 84.50 128 ILE A O 1
ATOM 1026 N N . LYS A 1 129 ? -12.197 2.764 20.471 1.00 83.75 129 LYS A N 1
ATOM 1027 C CA . LYS A 1 129 ? -11.740 3.561 21.625 1.00 83.75 129 LYS A CA 1
ATOM 1028 C C . LYS A 1 129 ? -11.013 2.726 22.685 1.00 83.75 129 LYS A C 1
ATOM 1030 O O . LYS A 1 129 ? -10.155 3.260 23.390 1.00 83.75 129 LYS A O 1
ATOM 1035 N N . TYR A 1 130 ? -11.334 1.435 22.768 1.00 86.88 130 TYR A N 1
ATOM 1036 C CA . TYR A 1 130 ? -10.710 0.476 23.678 1.00 86.88 130 TYR A CA 1
ATOM 1037 C C . TYR A 1 130 ? -9.600 -0.345 23.007 1.00 86.88 130 TYR A C 1
ATOM 1039 O O . TYR A 1 130 ? -8.720 -0.844 23.700 1.00 86.88 130 TYR A O 1
ATOM 1047 N N . LEU A 1 131 ? -9.600 -0.448 21.674 1.00 87.00 131 LEU A N 1
ATOM 1048 C CA . LEU A 1 131 ? -8.635 -1.226 20.887 1.00 87.00 131 LEU A CA 1
ATOM 1049 C C . LEU A 1 131 ? -7.626 -0.332 20.150 1.00 87.00 131 LEU A C 1
ATOM 1051 O O . LEU A 1 131 ? -7.435 -0.428 18.935 1.00 87.00 131 LEU A O 1
ATOM 1055 N N . LYS A 1 132 ? -6.958 0.558 20.889 1.00 86.31 132 LYS A N 1
ATOM 1056 C CA . LYS A 1 132 ? -5.893 1.392 20.316 1.00 86.31 132 LYS A CA 1
ATOM 1057 C C . LYS A 1 132 ? -4.755 0.509 19.795 1.00 86.31 132 LYS A C 1
ATOM 1059 O O . LYS A 1 132 ? -4.222 -0.308 20.534 1.00 86.31 132 LYS A O 1
ATOM 1064 N N . GLY A 1 133 ? -4.373 0.713 18.538 1.00 88.75 133 GLY A N 1
ATOM 1065 C CA . GLY A 1 133 ? -3.299 -0.025 17.866 1.00 88.75 133 GLY A CA 1
ATOM 1066 C C . GLY A 1 133 ? -3.787 -1.258 17.105 1.00 88.75 133 GLY A C 1
ATOM 1067 O O . GLY A 1 133 ? -2.985 -1.914 16.448 1.00 88.75 133 GLY A O 1
ATOM 1068 N N . PHE A 1 134 ? -5.091 -1.558 17.130 1.00 91.25 134 PHE A N 1
ATOM 1069 C CA . PHE A 1 134 ? -5.648 -2.712 16.425 1.00 91.25 134 PHE A CA 1
ATOM 1070 C C . PHE A 1 134 ? -5.343 -2.688 14.927 1.00 91.25 134 PHE A C 1
ATOM 1072 O O . PHE A 1 134 ? -4.847 -3.670 14.385 1.00 91.25 134 PHE A O 1
ATOM 1079 N N . LYS A 1 135 ? -5.577 -1.556 14.253 1.00 92.81 135 LYS A N 1
ATOM 1080 C CA . LYS A 1 135 ? -5.308 -1.459 12.812 1.00 92.81 135 LYS A CA 1
ATOM 1081 C C . LYS A 1 135 ? -3.814 -1.550 12.493 1.00 92.81 135 LYS A C 1
ATOM 1083 O O . LYS A 1 135 ? -3.472 -2.117 11.461 1.00 92.81 135 LYS A O 1
ATOM 1088 N N . SER A 1 136 ? -2.939 -1.053 13.371 1.00 94.31 136 SER A N 1
ATOM 1089 C CA . SER A 1 136 ? -1.492 -1.224 13.212 1.00 94.31 136 SER A CA 1
ATOM 1090 C C . SER A 1 136 ? -1.121 -2.693 13.264 1.00 94.31 136 SER A C 1
ATOM 1092 O O . SER A 1 136 ? -0.480 -3.186 12.347 1.00 94.31 136 SER A O 1
ATOM 1094 N N . PHE A 1 137 ? -1.612 -3.403 14.284 1.00 94.12 137 PHE A N 1
ATOM 1095 C CA . PHE A 1 137 ? -1.418 -4.840 14.422 1.00 94.12 137 PHE A CA 1
ATOM 1096 C C . PHE A 1 137 ? -1.921 -5.604 13.191 1.00 94.12 137 PHE A C 1
ATOM 1098 O O . PHE A 1 137 ? -1.204 -6.458 12.677 1.00 94.12 137 PHE A O 1
ATOM 1105 N N . VAL A 1 138 ? -3.114 -5.267 12.685 1.00 94.94 138 VAL A N 1
ATOM 1106 C CA . VAL A 1 138 ? -3.652 -5.867 11.455 1.00 94.94 138 VAL A CA 1
ATOM 1107 C C . VAL A 1 138 ? -2.695 -5.638 10.287 1.00 94.94 138 VAL A C 1
ATOM 1109 O O . VAL A 1 138 ? -2.338 -6.597 9.619 1.00 94.94 138 VAL A O 1
ATOM 1112 N N . ILE A 1 139 ? -2.229 -4.408 10.053 1.00 95.94 139 ILE A N 1
ATOM 1113 C CA . ILE A 1 139 ? -1.285 -4.117 8.962 1.00 95.94 139 ILE A CA 1
ATOM 1114 C C . ILE A 1 139 ? 0.021 -4.892 9.127 1.00 95.94 139 ILE A C 1
ATOM 1116 O O . ILE A 1 139 ? 0.459 -5.516 8.164 1.00 95.94 139 ILE A O 1
ATOM 1120 N N . SER A 1 140 ? 0.622 -4.895 10.321 1.00 94.88 140 SER A N 1
ATOM 1121 C CA . SER A 1 140 ? 1.847 -5.654 10.591 1.00 94.88 140 SER A CA 1
ATOM 1122 C C . SER A 1 140 ? 1.644 -7.139 10.288 1.00 94.88 140 SER A C 1
ATOM 1124 O O . SER A 1 140 ? 2.443 -7.735 9.575 1.00 94.88 140 SER A O 1
ATOM 1126 N N . PHE A 1 141 ? 0.537 -7.724 10.753 1.00 94.00 141 PHE A N 1
ATOM 1127 C CA . PHE A 1 141 ? 0.205 -9.121 10.489 1.00 94.00 141 PHE A CA 1
ATOM 1128 C C . PHE A 1 141 ? -0.000 -9.397 8.994 1.00 94.00 141 PHE A C 1
ATOM 1130 O O . PHE A 1 141 ? 0.508 -10.382 8.470 1.00 94.00 141 PHE A O 1
ATOM 1137 N N . LEU A 1 142 ? -0.700 -8.516 8.277 1.00 94.31 142 LEU A N 1
ATOM 1138 C CA . LEU A 1 142 ? -0.901 -8.651 6.834 1.00 94.31 142 LEU A CA 1
ATOM 1139 C C . LEU A 1 142 ? 0.405 -8.558 6.043 1.00 94.31 142 LEU A C 1
ATOM 1141 O O . LEU A 1 142 ? 0.533 -9.233 5.025 1.00 94.31 142 LEU A O 1
ATOM 1145 N N . LEU A 1 143 ? 1.368 -7.750 6.495 1.00 94.12 143 LEU A N 1
ATOM 1146 C CA . LEU A 1 143 ? 2.694 -7.673 5.879 1.00 94.12 143 LEU A CA 1
ATOM 1147 C C . LEU A 1 143 ? 3.469 -8.984 6.045 1.00 94.12 143 LEU A C 1
ATOM 1149 O O . LEU A 1 143 ? 4.044 -9.463 5.071 1.00 94.12 143 LEU A O 1
ATOM 1153 N N . GLU A 1 144 ? 3.421 -9.599 7.227 1.00 91.31 144 GLU A N 1
ATOM 1154 C CA . GLU A 1 144 ? 4.009 -10.927 7.455 1.00 91.31 144 GLU A CA 1
ATOM 1155 C C . GLU A 1 144 ? 3.334 -11.993 6.576 1.00 91.31 144 GLU A C 1
ATOM 1157 O O . GLU A 1 144 ? 4.000 -12.774 5.898 1.00 91.31 144 GLU A O 1
ATOM 1162 N N . MET A 1 145 ? 1.999 -11.982 6.498 1.00 88.00 145 MET A N 1
ATOM 1163 C CA . MET A 1 145 ? 1.245 -12.918 5.653 1.00 88.00 145 MET A CA 1
ATOM 1164 C C . MET A 1 145 ? 1.557 -12.740 4.165 1.00 88.00 145 MET A C 1
ATOM 1166 O O . MET A 1 145 ? 1.671 -13.723 3.436 1.00 88.00 145 MET A O 1
ATOM 1170 N N . ALA A 1 146 ? 1.709 -11.496 3.707 1.00 85.75 146 ALA A N 1
ATOM 1171 C CA . ALA A 1 146 ? 2.050 -11.208 2.324 1.00 85.75 146 ALA A CA 1
ATOM 1172 C C . ALA A 1 146 ? 3.416 -11.791 1.949 1.00 85.75 146 ALA A C 1
ATOM 1174 O O . ALA A 1 146 ? 3.533 -12.352 0.868 1.00 85.75 146 ALA A O 1
ATOM 1175 N N . GLN A 1 147 ? 4.415 -11.725 2.835 1.00 77.25 147 GLN A N 1
ATOM 1176 C CA . GLN A 1 147 ? 5.734 -12.313 2.577 1.00 77.25 147 GLN A CA 1
ATOM 1177 C C . GLN A 1 147 ? 5.659 -13.835 2.404 1.00 77.25 147 GLN A C 1
ATOM 1179 O O . GLN A 1 147 ? 6.296 -14.374 1.506 1.00 77.25 147 GLN A O 1
ATOM 1184 N N . VAL A 1 148 ? 4.828 -14.521 3.194 1.00 64.81 148 VAL A N 1
ATOM 1185 C CA . VAL A 1 148 ? 4.657 -15.985 3.122 1.00 64.81 148 VAL A CA 1
ATOM 1186 C C . VAL A 1 148 ? 3.944 -16.439 1.840 1.00 64.81 148 VAL A C 1
ATOM 1188 O O . VAL A 1 148 ? 4.156 -17.558 1.392 1.00 64.81 148 VAL A O 1
ATOM 1191 N N . ILE A 1 149 ? 3.120 -15.591 1.215 1.00 62.81 149 ILE A N 1
ATOM 1192 C CA . ILE A 1 149 ? 2.390 -15.931 -0.024 1.00 62.81 149 ILE A CA 1
ATOM 1193 C C . ILE A 1 149 ? 3.314 -15.996 -1.258 1.00 62.81 149 ILE A C 1
ATOM 1195 O O . ILE A 1 149 ? 2.948 -16.618 -2.256 1.00 62.81 149 ILE A O 1
ATOM 1199 N N . TYR A 1 150 ? 4.496 -15.375 -1.208 1.00 56.06 150 TYR A N 1
ATOM 1200 C CA . TYR A 1 150 ? 5.452 -15.329 -2.326 1.00 56.06 150 TYR A CA 1
ATOM 1201 C C . TYR A 1 150 ? 6.728 -16.153 -2.089 1.00 56.06 150 TYR A C 1
ATOM 1203 O O . TYR A 1 150 ? 7.679 -16.020 -2.861 1.00 56.06 150 TYR A O 1
ATOM 1211 N N . VAL A 1 151 ? 6.738 -17.000 -1.052 1.00 45.69 151 VAL A N 1
ATOM 1212 C CA . VAL A 1 151 ? 7.754 -18.044 -0.810 1.00 45.69 151 VAL A CA 1
ATOM 1213 C C . VAL A 1 151 ? 7.207 -19.389 -1.271 1.00 45.69 151 VAL A C 1
ATOM 1215 O O . VAL A 1 151 ? 7.966 -20.122 -1.944 1.00 45.69 151 VAL A O 1
#

Secondary structure (DSSP, 8-state):
---STTSS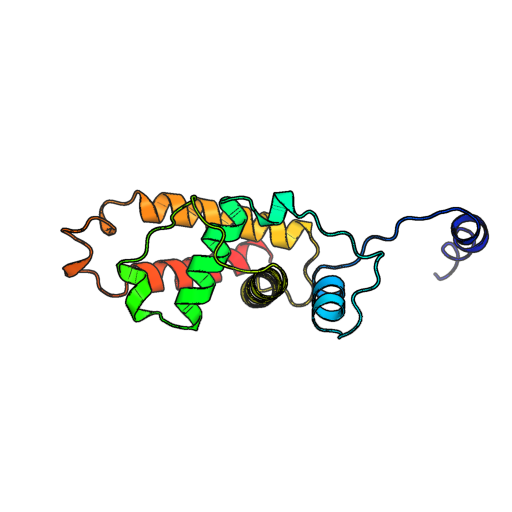HHHHTTS-------HHHHHHHHHSS---TT----HHHHHSHHHHHHHHHHHHHHH-HHHHTT----TT---S-HHHHHHHHHHHS--SS--HHHHHHHHHHHHHHHHHHHHSGGGSHHHHTT-TTHHHHHHHHHHHHHHHHT-

Solvent-accessible surface area (backbone atoms only — not comparable to full-atom values): 9347 Å² total; per-residue (Å²): 140,92,85,80,79,78,73,64,56,68,66,54,72,74,46,99,72,86,82,88,74,46,54,64,56,51,50,52,37,68,71,39,97,67,60,60,96,80,73,82,73,67,68,65,63,61,65,32,59,54,47,41,44,43,43,51,54,53,50,29,58,75,73,42,50,86,56,41,65,81,58,72,86,64,84,90,57,81,86,70,54,70,69,60,39,51,51,52,49,56,69,61,58,71,47,96,81,51,48,66,66,55,54,50,51,47,38,53,56,51,27,52,54,49,52,54,49,69,72,31,77,67,58,35,80,86,42,32,79,79,46,75,55,49,52,56,52,50,51,56,52,50,47,56,52,50,42,63,75,78,108

Nearest PDB structures (foldseek):
  8s24-assembly1_A  TM=8.807E-01  e=3.536E-04  Homo sapiens

Foldseek 3Di:
DPDDPPPVPPVQVVDDDDDDDFLVVVLVLVPPPDNDPNDDDDPVVLLDPLLLVLLVLLVCLVPPLQCNLLDDDDSPDSPDDPSSSSVSLCVQLLDVGDGPVSSVVLSNQSSVLSVCVCVDPCSDPVNSVVVRCPSVVSVVVSSVVSNVVVD

Radius of gyration: 19.3 Å; Cα contacts (8 Å, |Δi|>4): 113; chains: 1; bounding box: 43×38×61 Å

pLDDT: mean 83.23, std 14.68, range [34.91, 96.62]

Sequence (151 aa):
GLCESQCLSVVANMLPCVTCISPNDVLGLLQGQEIPSMVWFDKEEHKKSTMQRVCQYLQLYDTKESLLNTFTYNPTHPAINLTSSLNILLKYCGMQDPCWREVRNFIHFFNTQLIDCEQSVYTSIDVIKYLKGFKSFVISFLLEMAQVIYV

Mean predicted aligned error: 8.18 Å